Protein AF-A0A651EM17-F1 (afdb_monomer_lite)

pLDDT: mean 76.27, std 19.96, range [33.97, 97.31]

Sequence (170 aa):
MLPRTIPLDRSDGFVFPSAAASGERAVTGAFLFEGLDVEALPRKRRTAFGAGCLGVASFGFSTPITAVEATEEDRAEAIETLAAGLVARLGAEEEIAFAASLARDHAPNTLIALHRTVEQGRIREQFRTLRPREAEAPGAIPQSHARAFLILQTDEEPEERVDLLSLGRG

Foldseek 3Di:
DFKFFADDPPPCVPQAPFAADHGATWAQLQVVCPPHDLVPDDRSVVSCNPAWIAGQQRRHTGPDIDDDDDDVVNVVVSVVSNVVVCVVPVPPVVVVVVVCVLPVPDDPPWDKDWDWDQDPNDIDIDIDTWDFDPDDDPDDDPPDPPPRTDPDPDPPPPPDPDDPVVVPDD

Structure (mmCIF, N/CA/C/O backbone):
data_AF-A0A651EM17-F1
#
_entry.id   AF-A0A651EM17-F1
#
loop_
_atom_site.group_PDB
_atom_site.id
_atom_site.type_symbol
_atom_site.label_atom_id
_atom_site.label_alt_id
_atom_site.label_comp_id
_atom_site.label_asym_id
_atom_site.label_entity_id
_atom_site.label_seq_id
_atom_site.pdbx_PDB_ins_code
_atom_site.Cartn_x
_atom_site.Cartn_y
_atom_site.Cartn_z
_atom_site.occupancy
_atom_site.B_iso_or_equiv
_atom_site.auth_seq_id
_atom_site.auth_comp_id
_atom_site.auth_asym_id
_atom_site.auth_atom_id
_atom_site.pdbx_PDB_model_num
ATOM 1 N N . MET A 1 1 ? -15.886 12.282 10.624 1.00 90.94 1 MET A N 1
ATOM 2 C CA . MET A 1 1 ? -15.575 11.082 11.434 1.00 90.94 1 MET A CA 1
ATOM 3 C C . MET A 1 1 ? -14.538 10.255 10.699 1.00 90.94 1 MET A C 1
ATOM 5 O O . MET A 1 1 ? -14.705 10.064 9.500 1.00 90.94 1 MET A O 1
ATOM 9 N N . LEU A 1 2 ? -13.508 9.764 11.389 1.00 89.88 2 LEU A N 1
ATOM 10 C CA . LEU A 1 2 ? -12.536 8.796 10.864 1.00 89.88 2 LEU A CA 1
ATOM 11 C C . LEU A 1 2 ? -12.236 7.718 11.918 1.00 89.88 2 LEU A C 1
ATOM 13 O O . LEU A 1 2 ? -12.332 8.013 13.113 1.00 89.88 2 LEU A O 1
ATOM 17 N N . PRO A 1 3 ? -11.853 6.493 11.515 1.00 92.88 3 PRO A N 1
ATOM 18 C CA . PRO A 1 3 ? -11.436 5.475 12.464 1.00 92.88 3 PRO A CA 1
ATOM 19 C C . PRO A 1 3 ? -10.118 5.824 13.154 1.00 92.88 3 PRO A C 1
ATOM 21 O O . PRO A 1 3 ? -9.216 6.422 12.558 1.00 92.88 3 PRO A O 1
ATOM 24 N N . ARG A 1 4 ? -9.991 5.392 14.406 1.00 92.12 4 ARG A N 1
ATOM 25 C CA . ARG A 1 4 ? -8.781 5.520 15.213 1.00 92.12 4 ARG A CA 1
ATOM 26 C C . ARG A 1 4 ? -8.503 4.219 15.955 1.00 92.12 4 ARG A C 1
ATOM 28 O O . ARG A 1 4 ? -9.437 3.576 16.442 1.00 92.12 4 ARG A O 1
ATOM 35 N N . THR A 1 5 ? -7.237 3.834 16.046 1.00 90.00 5 THR A N 1
ATOM 36 C CA . THR A 1 5 ? -6.817 2.714 16.894 1.00 90.00 5 THR A CA 1
ATOM 37 C C . THR A 1 5 ? -7.067 3.064 18.357 1.00 90.00 5 THR A C 1
ATOM 39 O O . THR A 1 5 ? -6.906 4.219 18.771 1.00 90.00 5 THR A O 1
ATOM 42 N N . ILE A 1 6 ? -7.471 2.078 19.153 1.00 80.69 6 ILE A N 1
ATOM 43 C CA . ILE A 1 6 ? -7.568 2.244 20.604 1.00 80.69 6 ILE A CA 1
ATOM 44 C C . ILE A 1 6 ? -6.382 1.557 21.282 1.00 80.69 6 ILE A C 1
ATOM 46 O O . ILE A 1 6 ? -5.879 0.560 20.760 1.00 80.69 6 ILE A O 1
ATOM 50 N N . PRO A 1 7 ? -5.932 2.055 22.444 1.00 61.03 7 PRO A N 1
ATOM 51 C CA . PRO A 1 7 ? -5.021 1.296 23.279 1.00 61.03 7 PRO A CA 1
ATOM 52 C C . PRO A 1 7 ? -5.765 0.063 23.790 1.00 61.03 7 PRO A C 1
ATOM 54 O O . PRO A 1 7 ? -6.637 0.167 24.653 1.00 61.03 7 PRO A O 1
ATOM 57 N N . LEU A 1 8 ? -5.436 -1.099 23.237 1.00 59.78 8 LEU A N 1
ATOM 58 C CA . LEU A 1 8 ? -5.778 -2.374 23.849 1.00 59.78 8 LEU A CA 1
ATOM 59 C C . LEU A 1 8 ? -4.750 -2.731 24.919 1.00 59.78 8 LEU A C 1
ATOM 61 O O . LEU A 1 8 ? -3.636 -2.199 24.936 1.00 59.78 8 LEU A O 1
ATOM 65 N N . ASP A 1 9 ? -5.144 -3.595 25.856 1.00 56.56 9 ASP A N 1
ATOM 66 C CA . ASP A 1 9 ? -4.241 -4.060 26.904 1.00 56.56 9 ASP A CA 1
ATOM 67 C C . ASP A 1 9 ? -2.993 -4.764 26.322 1.00 56.56 9 ASP A C 1
ATOM 69 O O . ASP A 1 9 ? -2.890 -5.030 25.124 1.00 56.56 9 ASP A O 1
ATOM 73 N N . ARG A 1 10 ? -2.009 -5.067 27.182 1.00 52.75 10 ARG A N 1
ATOM 74 C CA . ARG A 1 10 ? -0.682 -5.598 26.801 1.00 52.75 10 ARG A CA 1
ATOM 75 C C . ARG A 1 10 ? -0.691 -6.874 25.932 1.00 52.75 10 ARG A C 1
ATOM 77 O O . ARG A 1 10 ? 0.385 -7.279 25.492 1.00 52.75 10 ARG A O 1
ATOM 84 N N . SER A 1 11 ? -1.826 -7.536 25.710 1.00 52.97 11 SER A N 1
ATOM 85 C CA . SER A 1 11 ? -1.913 -8.817 24.998 1.00 52.97 11 SER A CA 1
ATOM 86 C C . SER A 1 11 ? -1.740 -8.750 23.463 1.00 52.97 11 SER A C 1
ATOM 88 O O . SER A 1 11 ? -1.370 -9.764 22.865 1.00 52.97 11 SER A O 1
ATOM 90 N N . ASP A 1 12 ? -1.865 -7.584 22.814 1.00 52.12 12 ASP A N 1
ATOM 91 C CA . ASP A 1 12 ? -1.870 -7.479 21.335 1.00 52.12 12 ASP A CA 1
ATOM 92 C C . ASP A 1 12 ? -0.511 -7.668 20.638 1.00 52.12 12 ASP A C 1
ATOM 94 O O . ASP A 1 12 ? -0.458 -8.092 19.477 1.00 52.12 12 ASP A O 1
ATOM 98 N N . GLY A 1 13 ? 0.612 -7.479 21.344 1.00 52.84 13 GLY A N 1
ATOM 99 C CA . GLY A 1 13 ? 1.946 -7.784 20.797 1.00 52.84 13 GLY A CA 1
ATOM 100 C C . GLY A 1 13 ? 2.105 -9.254 20.363 1.00 52.84 13 GLY A C 1
ATOM 101 O O . GLY A 1 13 ? 2.974 -9.600 19.556 1.00 52.84 13 GLY A O 1
ATOM 102 N N . PHE A 1 14 ? 1.229 -10.138 20.854 1.00 53.31 14 PHE A N 1
ATOM 103 C CA . PHE A 1 14 ? 1.211 -11.555 20.506 1.00 53.31 14 PHE A CA 1
ATOM 104 C C . PHE A 1 14 ? 0.297 -11.908 19.323 1.00 53.31 14 PHE A C 1
ATOM 106 O O . PHE A 1 14 ? 0.452 -12.999 18.769 1.00 53.31 14 PHE A O 1
ATOM 113 N N . VAL A 1 15 ? -0.598 -11.014 18.892 1.00 59.75 15 VAL A N 1
ATOM 114 C CA . VAL A 1 15 ? -1.664 -11.337 17.927 1.00 59.75 15 VAL A CA 1
ATOM 115 C C . VAL A 1 15 ? -1.270 -10.990 16.489 1.00 59.75 15 VAL A C 1
ATOM 117 O O . VAL A 1 15 ? -1.518 -11.786 15.578 1.00 59.75 15 VAL A O 1
ATOM 120 N N . PHE A 1 16 ? -0.578 -9.866 16.281 1.00 61.19 16 PHE A N 1
ATOM 121 C CA . PHE A 1 16 ? -0.241 -9.362 14.946 1.00 61.19 16 PHE A CA 1
ATOM 122 C C . PHE A 1 16 ? 1.264 -9.408 14.623 1.00 61.19 16 PHE A C 1
ATOM 124 O O . PHE A 1 16 ? 2.094 -9.510 15.531 1.00 61.19 16 PHE A O 1
ATOM 131 N N . PRO A 1 17 ? 1.646 -9.383 13.326 1.00 64.62 17 PRO A N 1
ATOM 132 C CA . PRO A 1 17 ? 3.052 -9.328 12.908 1.00 64.62 17 PRO A CA 1
ATOM 133 C C . PRO A 1 17 ? 3.739 -8.018 13.320 1.00 64.62 17 PRO A C 1
ATOM 135 O O . PRO A 1 17 ? 4.900 -8.037 13.709 1.00 64.62 17 PRO A O 1
ATOM 138 N N . SER A 1 18 ? 3.001 -6.907 13.237 1.00 81.38 18 SER A N 1
ATOM 139 C CA . SER A 1 18 ? 3.369 -5.569 13.702 1.00 81.38 18 SER A CA 1
ATOM 140 C C . SER A 1 18 ? 2.115 -4.918 14.282 1.00 81.38 18 SER A C 1
ATOM 142 O O . SER A 1 18 ? 1.050 -5.014 13.665 1.00 81.38 18 SER A O 1
ATOM 144 N N . ALA A 1 19 ? 2.222 -4.313 15.463 1.00 84.00 19 ALA A N 1
ATOM 145 C CA . ALA A 1 19 ? 1.102 -3.676 16.150 1.00 84.00 19 ALA A CA 1
ATOM 146 C C . ALA A 1 19 ? 1.003 -2.196 15.766 1.00 84.00 19 ALA A C 1
ATOM 148 O O . ALA A 1 19 ? 2.020 -1.511 15.662 1.00 84.00 19 ALA A O 1
ATOM 149 N N . ALA A 1 20 ? -0.222 -1.715 15.570 1.00 85.62 20 ALA A N 1
ATOM 150 C CA . ALA A 1 20 ? -0.479 -0.300 15.347 1.00 85.62 20 ALA A CA 1
ATOM 151 C C . ALA A 1 20 ? -0.241 0.514 16.634 1.00 85.62 20 ALA A C 1
ATOM 153 O O . ALA A 1 20 ? -0.489 0.028 17.741 1.00 85.62 20 ALA A O 1
ATOM 154 N N . ALA A 1 21 ? 0.212 1.761 16.504 1.00 85.31 21 ALA A N 1
ATOM 155 C CA . ALA A 1 21 ? 0.320 2.673 17.634 1.00 85.31 21 ALA A CA 1
ATOM 156 C C . ALA A 1 21 ? -1.083 3.053 18.130 1.00 85.31 21 ALA A C 1
ATOM 158 O O . ALA A 1 21 ? -2.007 3.224 17.340 1.00 85.31 21 ALA A O 1
ATOM 159 N N . SER A 1 22 ? -1.258 3.211 19.442 1.00 84.75 22 SER A N 1
ATOM 160 C CA . SER A 1 22 ? -2.531 3.655 20.021 1.00 84.75 22 SER A CA 1
ATOM 161 C C . SER A 1 22 ? -2.858 5.093 19.608 1.00 84.75 22 SER A C 1
ATOM 163 O O . SER A 1 22 ? -2.033 5.987 19.783 1.00 84.75 22 SER A O 1
ATOM 165 N N . GLY A 1 23 ? -4.091 5.343 19.167 1.00 87.19 23 GLY A N 1
ATOM 166 C CA . GLY A 1 23 ? -4.562 6.679 18.816 1.00 87.19 23 GLY A CA 1
ATOM 167 C C . GLY A 1 23 ? -4.168 7.147 17.412 1.00 87.19 23 GLY A C 1
ATOM 168 O O . GLY A 1 23 ? -4.391 8.310 17.084 1.00 87.19 23 GLY A O 1
ATOM 169 N N . GLU A 1 24 ? -3.613 6.298 16.554 1.00 92.25 24 GLU A N 1
ATOM 170 C CA . GLU A 1 24 ? -3.378 6.680 15.158 1.00 92.25 24 GLU A CA 1
ATOM 171 C C . GLU A 1 24 ? -4.634 6.485 14.296 1.00 92.25 24 GLU A C 1
ATOM 173 O O . GLU A 1 24 ? -5.543 5.726 14.648 1.00 92.25 24 GLU A O 1
ATOM 178 N N . ARG A 1 25 ? -4.709 7.197 13.164 1.00 95.50 25 ARG A N 1
ATOM 179 C CA . ARG A 1 25 ? -5.791 7.012 12.185 1.00 95.50 25 ARG A CA 1
ATOM 180 C C . ARG A 1 25 ? -5.725 5.596 11.624 1.00 95.50 25 ARG A C 1
ATOM 182 O O . ARG A 1 25 ? -4.635 5.074 11.408 1.00 95.50 25 ARG A O 1
ATOM 189 N N . ALA A 1 26 ? -6.880 4.984 11.391 1.00 94.56 26 ALA A N 1
ATOM 190 C CA . ALA A 1 26 ? -6.953 3.611 10.908 1.00 94.56 26 ALA A CA 1
ATOM 191 C C . ALA A 1 26 ? -7.806 3.477 9.642 1.00 94.56 26 ALA A C 1
ATOM 193 O O . ALA A 1 26 ? -8.766 4.218 9.429 1.00 94.56 26 ALA A O 1
ATOM 194 N N . VAL A 1 27 ? -7.464 2.488 8.821 1.00 95.00 27 VAL A N 1
ATOM 195 C CA . VAL A 1 27 ? -8.210 2.059 7.630 1.00 95.00 27 VAL A CA 1
ATOM 196 C C . VAL A 1 27 ? -8.387 0.539 7.649 1.00 95.00 27 VAL A C 1
ATOM 198 O O . VAL A 1 27 ? -7.781 -0.155 8.460 1.00 95.00 27 VAL A O 1
ATOM 201 N N . THR A 1 28 ? -9.205 -0.014 6.754 1.00 92.88 28 THR A N 1
ATOM 202 C CA . THR A 1 28 ? -9.434 -1.471 6.702 1.00 92.88 28 THR A CA 1
ATOM 203 C C . THR A 1 28 ? -8.190 -2.257 6.284 1.00 92.88 28 THR A C 1
ATOM 205 O O . THR A 1 28 ? -8.021 -3.395 6.698 1.00 92.88 28 THR A O 1
ATOM 208 N N . GLY A 1 29 ? -7.301 -1.671 5.472 1.00 90.44 29 GLY A N 1
ATOM 209 C CA . GLY A 1 29 ? -6.020 -2.287 5.100 1.00 90.44 29 GLY A CA 1
ATOM 210 C C . GLY A 1 29 ? -6.117 -3.501 4.168 1.00 90.44 29 GLY A C 1
ATOM 211 O O . GLY A 1 29 ? -5.104 -4.156 3.938 1.00 90.44 29 GLY A O 1
ATOM 212 N N . ALA A 1 30 ? -7.300 -3.798 3.614 1.00 88.12 30 ALA A N 1
ATOM 213 C CA . ALA A 1 30 ? -7.555 -4.994 2.802 1.00 88.12 30 ALA A CA 1
ATOM 214 C C . ALA A 1 30 ? -6.596 -5.145 1.605 1.00 88.12 30 ALA A C 1
ATOM 216 O O . ALA A 1 30 ? -6.203 -6.257 1.265 1.00 88.12 30 ALA A O 1
ATOM 217 N N . PHE A 1 31 ? -6.148 -4.027 1.028 1.00 88.44 31 PHE A N 1
ATOM 218 C CA . PHE A 1 31 ? -5.186 -3.998 -0.077 1.00 88.44 31 PHE A CA 1
ATOM 219 C C . PHE A 1 31 ? -3.851 -4.702 0.240 1.00 88.44 31 PHE A C 1
ATOM 221 O O . PHE A 1 31 ? -3.165 -5.134 -0.677 1.00 88.44 31 PHE A O 1
ATOM 228 N N . LEU A 1 32 ? -3.477 -4.864 1.519 1.00 88.25 32 LEU A N 1
ATOM 229 C CA . LEU A 1 32 ? -2.271 -5.603 1.927 1.00 88.25 32 LEU A CA 1
ATOM 230 C C . LEU A 1 32 ? -2.396 -7.128 1.774 1.00 88.25 32 LEU A C 1
ATOM 232 O O . LEU A 1 32 ? -1.409 -7.845 1.972 1.00 88.25 32 LEU A O 1
ATOM 236 N N . PHE A 1 33 ? -3.598 -7.627 1.490 1.00 87.44 33 PHE A N 1
ATOM 237 C CA . PHE A 1 33 ? -3.893 -9.049 1.333 1.00 87.44 33 PHE A CA 1
ATOM 238 C C . PHE A 1 33 ? -4.308 -9.423 -0.091 1.00 87.44 33 PHE A C 1
ATOM 240 O O . PHE A 1 33 ? -4.532 -10.602 -0.363 1.00 87.44 33 PHE A O 1
ATOM 247 N N . GLU A 1 34 ? -4.385 -8.446 -0.995 1.00 85.88 34 GLU A N 1
ATOM 248 C CA . GLU A 1 34 ? -4.759 -8.678 -2.385 1.00 85.88 34 GLU A CA 1
ATOM 249 C C . GLU A 1 34 ? -3.776 -9.651 -3.056 1.00 85.88 34 GLU A C 1
ATOM 251 O O . GLU A 1 34 ? -2.557 -9.516 -2.929 1.00 85.88 34 GLU A O 1
ATOM 256 N N . GLY A 1 35 ? -4.306 -10.669 -3.738 1.00 81.62 35 GLY A N 1
ATOM 257 C CA . GLY A 1 35 ? -3.509 -11.692 -4.426 1.00 81.62 35 GLY A CA 1
ATOM 258 C C . GLY A 1 35 ? -2.810 -12.724 -3.526 1.00 81.62 35 GLY A C 1
ATOM 259 O O . GLY A 1 35 ? -2.121 -13.602 -4.050 1.00 81.62 35 GLY A O 1
ATOM 260 N N . LEU A 1 36 ? -2.976 -12.663 -2.197 1.00 86.06 36 LEU A N 1
ATOM 261 C CA . LEU A 1 36 ? -2.408 -13.652 -1.273 1.00 86.06 36 LEU A CA 1
ATOM 262 C C . LEU A 1 36 ? -3.320 -14.876 -1.110 1.00 86.06 36 LEU A C 1
ATOM 264 O O . LEU A 1 36 ? -4.541 -14.758 -1.044 1.00 86.06 36 LEU A O 1
ATOM 268 N N . ASP A 1 37 ? -2.713 -16.054 -0.948 1.00 87.69 37 ASP A N 1
ATOM 269 C CA . ASP A 1 37 ? -3.418 -17.249 -0.480 1.00 87.69 37 ASP A CA 1
ATOM 270 C C . ASP A 1 37 ? -3.547 -17.208 1.051 1.00 87.69 37 ASP A C 1
ATOM 272 O O . ASP A 1 37 ? -2.572 -17.399 1.783 1.00 87.69 37 ASP A O 1
ATOM 276 N N . VAL A 1 38 ? -4.761 -16.936 1.532 1.00 88.06 38 VAL A N 1
ATOM 277 C CA . VAL A 1 38 ? -5.085 -16.785 2.960 1.00 88.06 38 VAL A CA 1
ATOM 278 C C . VAL A 1 38 ? -4.808 -18.066 3.757 1.00 88.06 38 VAL A C 1
ATOM 280 O O . VAL A 1 38 ? -4.388 -17.997 4.922 1.00 88.06 38 VAL A O 1
ATOM 283 N N . GLU A 1 39 ? -4.981 -19.237 3.143 1.00 88.25 39 GLU A N 1
ATOM 284 C CA . GLU A 1 39 ? -4.746 -20.522 3.804 1.00 88.25 39 GLU A CA 1
ATOM 285 C C . GLU A 1 39 ? -3.251 -20.771 4.012 1.00 88.25 39 GLU A C 1
ATOM 287 O O . GLU A 1 39 ? -2.845 -21.307 5.046 1.00 88.25 39 GLU A O 1
ATOM 292 N N . ALA A 1 40 ? -2.408 -20.263 3.114 1.00 91.88 40 ALA A N 1
ATOM 293 C CA . ALA A 1 40 ? -0.955 -20.330 3.235 1.00 91.88 40 ALA A CA 1
ATOM 294 C C . ALA A 1 40 ? -0.354 -19.280 4.197 1.00 91.88 40 ALA A C 1
ATOM 296 O O . ALA A 1 40 ? 0.836 -19.344 4.516 1.00 91.88 40 ALA A O 1
ATOM 297 N N . LEU A 1 41 ? -1.137 -18.305 4.686 1.00 89.50 41 LEU A N 1
ATOM 298 C CA . LEU A 1 41 ? -0.612 -17.250 5.560 1.00 89.50 41 LEU A CA 1
ATOM 299 C C . LEU A 1 41 ? -0.188 -17.778 6.946 1.00 89.50 41 LEU A C 1
ATOM 301 O O . LEU A 1 41 ? -0.909 -18.563 7.568 1.00 89.50 41 LEU A O 1
ATOM 305 N N . PRO A 1 42 ? 0.920 -17.265 7.524 1.00 90.38 42 PRO A N 1
ATOM 306 C CA . PRO A 1 42 ? 1.259 -17.511 8.923 1.00 90.38 42 PRO A CA 1
ATOM 307 C C . PRO A 1 42 ? 0.123 -17.092 9.863 1.00 90.38 42 PRO A C 1
ATOM 309 O O . PRO A 1 42 ? -0.546 -16.086 9.622 1.00 90.38 42 PRO A O 1
ATOM 312 N N . ARG A 1 43 ? -0.037 -17.793 10.995 1.00 88.44 43 ARG A N 1
ATOM 313 C CA . ARG A 1 43 ? -1.145 -17.587 11.952 1.00 88.44 43 ARG A CA 1
ATOM 314 C C . ARG A 1 43 ? -1.419 -16.112 12.277 1.00 88.44 43 ARG A C 1
ATOM 316 O O . ARG A 1 43 ? -2.553 -15.673 12.145 1.00 88.44 43 ARG A O 1
ATOM 323 N N . LYS A 1 44 ? -0.389 -15.338 12.640 1.00 85.81 44 LYS A N 1
ATOM 324 C CA . LYS A 1 44 ? -0.529 -13.903 12.963 1.00 85.81 44 LYS A CA 1
ATOM 325 C C . LYS A 1 44 ? -1.037 -13.064 11.781 1.00 85.81 44 LYS A C 1
ATOM 327 O O . LYS A 1 44 ? -1.822 -12.142 11.973 1.00 85.81 44 LYS A O 1
ATOM 332 N N . ARG A 1 45 ? -0.618 -13.384 10.548 1.00 88.50 45 ARG A N 1
ATOM 333 C CA . ARG A 1 45 ? -1.107 -12.713 9.330 1.00 88.50 45 ARG A CA 1
ATOM 334 C C . ARG A 1 45 ? -2.537 -13.119 8.989 1.00 88.50 45 ARG A C 1
ATOM 336 O O . ARG A 1 45 ? -3.293 -12.265 8.549 1.00 88.50 45 ARG A O 1
ATOM 343 N N . ARG A 1 46 ? -2.924 -14.374 9.232 1.00 90.06 46 ARG A N 1
ATOM 344 C CA . ARG A 1 46 ? -4.317 -14.815 9.068 1.00 90.06 46 ARG A CA 1
ATOM 345 C C . ARG A 1 46 ? -5.249 -14.125 10.068 1.00 90.06 46 ARG A C 1
ATOM 347 O O . ARG A 1 46 ? -6.341 -13.716 9.694 1.00 90.06 46 ARG A O 1
ATOM 354 N N . THR A 1 47 ? -4.799 -13.911 11.307 1.00 87.38 47 THR A N 1
ATOM 355 C CA . THR A 1 47 ? -5.544 -13.093 12.279 1.00 87.38 47 THR A CA 1
ATOM 356 C C . THR A 1 47 ? -5.671 -11.641 11.818 1.00 87.38 47 THR A C 1
ATOM 358 O O . THR A 1 47 ? -6.754 -11.069 11.903 1.00 87.38 47 THR A O 1
ATOM 361 N N . ALA A 1 48 ? -4.591 -11.056 11.283 1.00 87.62 48 ALA A N 1
ATOM 362 C CA . ALA A 1 48 ? -4.628 -9.716 10.694 1.00 87.62 48 ALA A CA 1
ATOM 363 C C . ALA A 1 48 ? -5.631 -9.622 9.534 1.00 87.62 48 ALA A C 1
ATOM 365 O O . ALA A 1 48 ? -6.403 -8.675 9.489 1.00 87.62 48 ALA A O 1
ATOM 366 N N . PHE A 1 49 ? -5.667 -10.625 8.653 1.00 90.50 49 PHE A N 1
ATOM 367 C CA . PHE A 1 49 ? -6.637 -10.709 7.559 1.00 90.50 49 PHE A CA 1
ATOM 368 C C . PHE A 1 49 ? -8.085 -10.776 8.065 1.00 90.50 49 PHE A C 1
ATOM 370 O O . PHE A 1 49 ? -8.950 -10.072 7.558 1.00 90.50 49 PHE A O 1
ATOM 377 N N . GLY A 1 50 ? -8.353 -11.617 9.068 1.00 88.38 50 GLY A N 1
ATOM 378 C CA . GLY A 1 50 ? -9.717 -11.855 9.541 1.00 88.38 50 GLY A CA 1
ATOM 379 C C . GLY A 1 50 ? -10.305 -10.736 10.405 1.00 88.38 50 GLY A C 1
ATOM 380 O O . GLY A 1 50 ? -11.522 -10.577 10.427 1.00 88.38 50 GLY A O 1
ATOM 381 N N . ALA A 1 51 ? -9.476 -9.991 11.145 1.00 86.69 51 ALA A N 1
ATOM 382 C CA . ALA A 1 51 ? -9.971 -9.067 12.173 1.00 86.69 51 ALA A CA 1
ATOM 383 C C . ALA A 1 51 ? -9.159 -7.771 12.348 1.00 86.69 51 ALA A C 1
ATOM 385 O O . ALA A 1 51 ? -9.534 -6.937 13.175 1.00 86.69 51 ALA A O 1
ATOM 386 N N . GLY A 1 52 ? -8.042 -7.597 11.638 1.00 88.94 52 GLY A N 1
ATOM 387 C CA . GLY A 1 52 ? -7.143 -6.459 11.818 1.00 88.94 52 GLY A CA 1
ATOM 388 C C . GLY A 1 52 ? -7.544 -5.240 10.989 1.00 88.94 52 GLY A C 1
ATOM 389 O O . GLY A 1 52 ? -7.850 -5.356 9.807 1.00 88.94 52 GLY A O 1
ATOM 390 N N . CYS A 1 53 ? -7.468 -4.055 11.595 1.00 91.62 53 CYS A N 1
ATOM 391 C CA . CYS A 1 53 ? -7.463 -2.775 10.886 1.00 91.62 53 CYS A CA 1
ATOM 392 C C . CYS A 1 53 ? -6.039 -2.215 10.843 1.00 91.62 53 CYS A C 1
ATOM 394 O O . CYS A 1 53 ? -5.263 -2.419 11.775 1.00 91.62 53 CYS A O 1
ATOM 396 N N . LEU A 1 54 ? -5.698 -1.506 9.771 1.00 93.50 54 LEU A N 1
ATOM 397 C CA . LEU A 1 54 ? -4.367 -0.955 9.535 1.00 93.50 54 LEU A CA 1
ATOM 398 C C . LEU A 1 54 ? -4.244 0.450 10.132 1.00 93.50 54 LEU A C 1
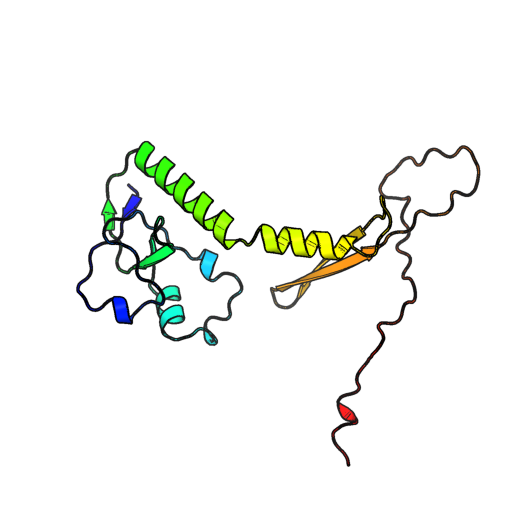ATOM 400 O O . LEU A 1 54 ? -5.007 1.340 9.760 1.00 93.50 54 LEU A O 1
ATOM 404 N N . GLY A 1 55 ? -3.258 0.658 11.002 1.00 94.44 55 GLY A N 1
ATOM 405 C CA . GLY A 1 55 ? -2.817 1.980 11.438 1.00 94.44 55 GLY A CA 1
ATOM 406 C C . GLY A 1 55 ? -2.057 2.701 10.326 1.00 94.44 55 GLY A C 1
ATOM 407 O O . GLY A 1 55 ? -1.159 2.131 9.710 1.00 94.44 55 GLY A O 1
ATOM 408 N N . VAL A 1 56 ? -2.438 3.945 10.045 1.00 94.50 56 VAL A N 1
ATOM 409 C CA . VAL A 1 56 ? -1.949 4.711 8.891 1.00 94.50 56 VAL A CA 1
ATOM 410 C C . VAL A 1 56 ? -0.475 5.097 9.028 1.00 94.50 56 VAL A C 1
ATOM 412 O O . VAL A 1 56 ? 0.256 4.992 8.047 1.00 94.50 56 VAL A O 1
ATOM 415 N N . ALA A 1 57 ? -0.021 5.513 10.212 1.00 92.25 57 ALA A N 1
ATOM 416 C CA . ALA A 1 57 ? 1.355 5.969 10.401 1.00 92.25 57 ALA A CA 1
ATOM 417 C C . ALA A 1 57 ? 2.321 4.794 10.602 1.00 92.25 57 ALA A C 1
ATOM 419 O O . ALA A 1 57 ? 3.426 4.795 10.066 1.00 92.25 57 ALA A O 1
ATOM 420 N N . SER A 1 58 ? 1.905 3.771 11.349 1.00 91.19 58 SER A N 1
ATOM 421 C CA . SER A 1 58 ? 2.748 2.611 11.660 1.00 91.19 58 SER A CA 1
ATOM 422 C C . SER A 1 58 ? 2.737 1.517 10.590 1.00 91.19 58 SER A C 1
ATOM 424 O O . SER A 1 58 ? 3.640 0.679 10.563 1.00 91.19 58 SER A O 1
ATOM 426 N N . PHE A 1 59 ? 1.690 1.455 9.758 1.00 91.69 59 PHE A N 1
ATOM 427 C CA . PHE A 1 59 ? 1.374 0.280 8.938 1.00 91.69 59 PHE A CA 1
ATOM 428 C C . PHE A 1 59 ? 1.272 -1.036 9.746 1.00 91.69 59 PHE A C 1
ATOM 430 O O . PHE A 1 59 ? 1.441 -2.135 9.205 1.00 91.69 59 PHE A O 1
ATOM 437 N N . GLY A 1 60 ? 0.988 -0.934 11.047 1.00 90.50 60 GLY A N 1
ATOM 438 C CA . GLY A 1 60 ? 0.696 -2.047 11.945 1.00 90.50 60 GLY A CA 1
ATOM 439 C C . GLY A 1 60 ? -0.799 -2.360 12.015 1.00 90.50 60 GLY A C 1
ATOM 440 O O . GLY A 1 60 ? -1.635 -1.581 11.563 1.00 90.50 60 GLY A O 1
ATOM 441 N N . PHE A 1 61 ? -1.148 -3.506 12.597 1.00 90.50 61 PHE A N 1
ATOM 442 C CA . PHE A 1 61 ? -2.541 -3.912 12.787 1.00 90.50 61 PHE A CA 1
ATOM 443 C C . PHE A 1 61 ? -3.020 -3.657 14.219 1.00 90.50 61 PHE A C 1
ATOM 445 O O . PHE A 1 61 ? -2.257 -3.805 15.174 1.00 90.50 61 PHE A O 1
ATOM 452 N N . SER A 1 62 ? -4.293 -3.296 14.363 1.00 87.06 62 SER A N 1
ATOM 453 C CA . SER A 1 62 ? -4.995 -3.172 15.645 1.00 87.06 62 SER A CA 1
ATOM 454 C C . SER A 1 62 ? -6.443 -3.631 15.501 1.00 87.06 62 SER A C 1
ATOM 456 O O . SER A 1 62 ? -7.042 -3.513 14.427 1.00 87.06 62 SER A O 1
ATOM 458 N N . THR A 1 63 ? -7.000 -4.177 16.582 1.00 83.50 63 THR A N 1
ATOM 459 C CA . THR A 1 63 ? -8.427 -4.475 16.682 1.00 83.50 63 THR A CA 1
ATOM 460 C C . THR A 1 63 ? -8.885 -4.456 18.144 1.00 83.50 63 THR A C 1
ATOM 462 O O . THR A 1 63 ? -8.238 -5.093 18.968 1.00 83.50 63 THR A O 1
ATOM 465 N N . PRO A 1 64 ? -9.991 -3.774 18.498 1.00 84.25 64 PRO A N 1
ATOM 466 C CA . PRO A 1 64 ? -10.891 -3.036 17.615 1.00 84.25 64 PRO A CA 1
ATOM 467 C C . PRO A 1 64 ? -10.418 -1.596 17.320 1.00 84.25 64 PRO A C 1
ATOM 469 O O . PRO A 1 64 ? -9.428 -1.114 17.862 1.00 84.25 64 PRO A O 1
ATOM 472 N N . ILE A 1 65 ? -11.150 -0.899 16.447 1.00 87.50 65 ILE A N 1
ATOM 473 C CA . ILE A 1 65 ? -11.007 0.539 16.149 1.00 87.50 65 ILE A CA 1
ATOM 474 C C . ILE A 1 65 ? -12.263 1.288 16.603 1.00 87.50 65 ILE A C 1
ATOM 476 O O . ILE A 1 65 ? -13.343 0.706 16.687 1.00 87.50 65 ILE A O 1
ATOM 480 N N . THR A 1 66 ? -12.138 2.587 16.868 1.00 91.00 66 THR A N 1
ATOM 481 C CA . THR A 1 66 ? -13.267 3.453 17.243 1.00 91.00 66 THR A CA 1
ATOM 482 C C . THR A 1 66 ? -13.473 4.572 16.223 1.00 91.00 66 THR A C 1
ATOM 484 O O . THR A 1 66 ? -12.515 5.036 15.605 1.00 91.00 66 THR A O 1
ATOM 487 N N . ALA A 1 67 ? -14.716 5.014 16.031 1.00 93.12 67 ALA A N 1
ATOM 488 C CA . ALA A 1 67 ? -15.030 6.173 15.203 1.00 93.12 67 ALA A CA 1
ATOM 489 C C . ALA A 1 67 ? -14.895 7.452 16.037 1.00 93.12 67 ALA A C 1
ATOM 491 O O . ALA A 1 67 ? -15.540 7.589 17.074 1.00 93.12 67 ALA A O 1
ATOM 492 N N . VAL A 1 68 ? -14.072 8.393 15.576 1.00 91.19 68 VAL A N 1
ATOM 493 C CA . VAL A 1 68 ? -13.862 9.685 16.245 1.00 91.19 68 VAL A CA 1
ATOM 494 C C . VAL A 1 68 ? -14.098 10.836 15.283 1.00 91.19 68 VAL A C 1
ATOM 496 O O . VAL A 1 68 ? -14.007 10.675 14.060 1.00 91.19 68 VAL A O 1
ATOM 499 N N . GLU A 1 69 ? -14.361 12.018 15.833 1.00 94.25 69 GLU A N 1
ATOM 500 C CA . GLU A 1 69 ? -14.340 13.250 15.054 1.00 94.25 69 GLU A CA 1
ATOM 501 C C . GLU A 1 69 ? -12.982 13.436 14.365 1.00 94.25 69 GLU A C 1
ATOM 503 O O . GLU A 1 69 ? -11.931 12.960 14.812 1.00 94.25 69 GLU A O 1
ATOM 508 N N . ALA A 1 70 ? -13.039 14.056 13.195 1.00 93.69 70 ALA A N 1
ATOM 509 C CA . ALA A 1 70 ? -11.877 14.357 12.383 1.00 93.69 70 ALA A CA 1
ATOM 510 C C . ALA A 1 70 ? -12.176 15.635 11.613 1.00 93.69 70 ALA A C 1
ATOM 512 O O . ALA A 1 70 ? -13.267 15.745 11.038 1.00 93.69 70 ALA A O 1
ATOM 513 N N . THR A 1 71 ? -11.231 16.566 11.631 1.00 97.31 71 THR A N 1
ATOM 514 C CA . THR A 1 71 ? -11.271 17.759 10.788 1.00 97.31 71 THR A CA 1
ATOM 515 C C . THR A 1 71 ? -10.875 17.409 9.349 1.00 97.31 71 THR A C 1
ATOM 517 O O . THR A 1 71 ? -10.539 16.259 9.043 1.00 97.31 71 THR A O 1
ATOM 520 N N . GLU A 1 72 ? -10.928 18.380 8.436 1.00 96.69 72 GLU A N 1
ATOM 521 C CA . GLU A 1 72 ? -10.424 18.143 7.078 1.00 96.69 72 GLU A CA 1
ATOM 522 C C . GLU A 1 72 ? -8.893 18.033 7.070 1.00 96.69 72 GLU A C 1
ATOM 524 O O . GLU A 1 72 ? -8.343 17.238 6.315 1.00 96.69 72 GLU A O 1
ATOM 529 N N . GLU A 1 73 ? -8.203 18.743 7.966 1.00 97.19 73 GLU A N 1
ATOM 530 C CA . GLU A 1 73 ? -6.753 18.634 8.151 1.00 97.19 73 GLU A CA 1
ATOM 531 C C . GLU A 1 73 ? -6.359 17.227 8.620 1.00 97.19 73 GLU A C 1
ATOM 533 O O . GLU A 1 73 ? -5.474 16.616 8.028 1.00 97.19 73 GLU A O 1
ATOM 538 N N . ASP A 1 74 ? -7.079 16.663 9.600 1.00 95.06 74 ASP A N 1
ATOM 539 C CA . ASP A 1 74 ? -6.894 15.273 10.044 1.00 95.06 74 ASP A CA 1
ATOM 540 C C . ASP A 1 74 ? -7.036 14.269 8.889 1.00 95.06 74 ASP A C 1
ATOM 542 O O . ASP A 1 74 ? -6.348 13.245 8.827 1.00 95.06 74 ASP A O 1
ATOM 546 N N . ARG A 1 75 ? -7.992 14.530 7.991 1.00 96.06 75 ARG A N 1
ATOM 547 C CA . ARG A 1 75 ? -8.253 13.691 6.823 1.00 96.06 75 ARG A CA 1
ATOM 548 C C . ARG A 1 75 ? -7.141 13.827 5.788 1.00 96.06 75 ARG A C 1
ATOM 550 O O . ARG A 1 75 ? -6.703 12.807 5.256 1.00 96.06 75 ARG A O 1
ATOM 557 N N . ALA A 1 76 ? -6.697 15.048 5.508 1.00 97.31 76 ALA A N 1
ATOM 558 C CA . ALA A 1 76 ? -5.604 15.321 4.584 1.00 97.31 76 ALA A CA 1
ATOM 559 C C . ALA A 1 76 ? -4.297 14.670 5.063 1.00 97.31 76 ALA A C 1
ATOM 561 O O . ALA A 1 76 ? -3.677 13.932 4.299 1.00 97.31 76 ALA A O 1
ATOM 562 N N . GLU A 1 77 ? -3.948 14.821 6.343 1.00 96.75 77 GLU A N 1
ATOM 563 C CA . GLU A 1 77 ? -2.758 14.201 6.944 1.00 96.75 77 GLU A CA 1
ATOM 564 C C . GLU A 1 77 ? -2.800 12.668 6.840 1.00 96.75 77 GLU A C 1
ATOM 566 O O . GLU A 1 77 ? -1.808 12.030 6.475 1.00 96.75 77 GLU A O 1
ATOM 571 N N . ALA A 1 78 ? -3.961 12.056 7.105 1.00 94.75 78 ALA A N 1
ATOM 572 C CA . ALA A 1 78 ? -4.130 10.611 6.970 1.00 94.75 78 ALA A CA 1
ATOM 573 C C . ALA A 1 78 ? -3.943 10.133 5.519 1.00 94.75 78 ALA A C 1
ATOM 575 O O . ALA A 1 78 ? -3.358 9.073 5.295 1.00 94.75 78 ALA A O 1
ATOM 576 N N . ILE A 1 79 ? -4.426 10.901 4.536 1.00 95.94 79 ILE A N 1
ATOM 577 C CA . ILE A 1 79 ? -4.248 10.595 3.110 1.00 95.94 79 ILE A CA 1
ATOM 578 C C . ILE A 1 79 ? -2.773 10.691 2.724 1.00 95.94 79 ILE A C 1
ATOM 580 O O . ILE A 1 79 ? -2.253 9.755 2.119 1.00 95.94 79 ILE A O 1
ATOM 584 N N . GLU A 1 80 ? -2.099 11.784 3.081 1.00 96.88 80 GLU A N 1
ATOM 585 C CA . GLU A 1 80 ? -0.685 11.995 2.756 1.00 96.88 80 GLU A CA 1
ATOM 586 C C . GLU A 1 80 ? 0.199 10.914 3.382 1.00 96.88 80 GLU A C 1
ATOM 588 O O . GLU A 1 80 ? 1.021 10.305 2.695 1.00 96.88 80 GLU A O 1
ATOM 593 N N . THR A 1 81 ? -0.031 10.602 4.658 1.00 95.31 81 THR A N 1
ATOM 594 C CA . THR A 1 81 ? 0.717 9.564 5.378 1.00 95.31 81 THR A CA 1
ATOM 595 C C . THR A 1 81 ? 0.492 8.183 4.762 1.00 95.31 81 THR A C 1
ATOM 597 O O . THR A 1 81 ? 1.449 7.445 4.515 1.00 95.31 81 THR A O 1
ATOM 600 N N . LEU A 1 82 ? -0.764 7.831 4.457 1.00 94.38 82 LEU A N 1
ATOM 601 C CA . LEU A 1 82 ? -1.082 6.554 3.822 1.00 94.38 82 LEU A CA 1
ATOM 602 C C . LEU A 1 82 ? -0.450 6.455 2.429 1.00 94.38 82 LEU A C 1
ATOM 604 O O . LEU A 1 82 ? 0.131 5.424 2.097 1.00 94.38 82 LEU A O 1
ATOM 608 N N . ALA A 1 83 ? -0.532 7.518 1.626 1.00 92.88 83 ALA A N 1
ATOM 609 C CA . ALA A 1 83 ? 0.054 7.568 0.291 1.00 92.88 83 ALA A CA 1
ATOM 610 C C . ALA A 1 83 ? 1.580 7.411 0.336 1.00 92.88 83 ALA A C 1
ATOM 612 O O . ALA A 1 83 ? 2.130 6.606 -0.415 1.00 92.88 83 ALA A O 1
ATOM 613 N N . ALA A 1 84 ? 2.259 8.106 1.253 1.00 90.50 84 ALA A N 1
ATOM 614 C CA . ALA A 1 84 ? 3.700 7.971 1.442 1.00 90.50 84 ALA A CA 1
ATOM 61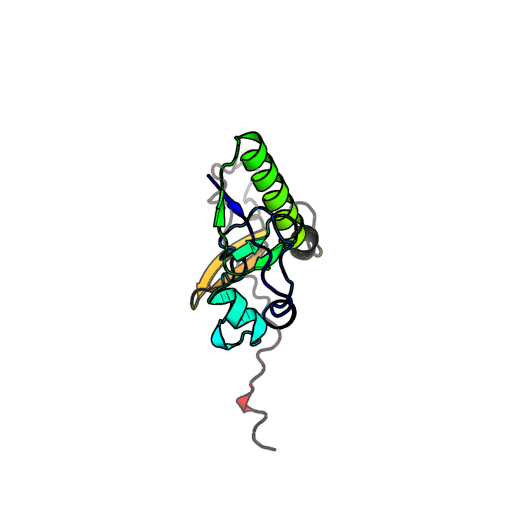5 C C . ALA A 1 84 ? 4.092 6.534 1.822 1.00 90.50 84 ALA A C 1
ATOM 617 O O . ALA A 1 84 ? 5.010 5.964 1.231 1.00 90.50 84 ALA A O 1
ATOM 618 N N . GLY A 1 85 ? 3.364 5.912 2.754 1.00 88.94 85 GLY A N 1
ATOM 619 C CA . GLY A 1 85 ? 3.618 4.526 3.148 1.00 88.94 85 GLY A CA 1
ATOM 620 C C . GLY A 1 85 ? 3.312 3.506 2.046 1.00 88.94 85 GLY A C 1
ATOM 621 O O . GLY A 1 85 ? 4.018 2.505 1.933 1.00 88.94 85 GLY A O 1
ATOM 622 N N . LEU A 1 86 ? 2.311 3.767 1.195 1.00 87.50 86 LEU A N 1
ATOM 623 C CA . LEU A 1 86 ? 2.058 2.974 -0.009 1.00 87.50 86 LEU A CA 1
ATOM 624 C C . LEU A 1 86 ? 3.230 3.082 -0.987 1.00 87.50 86 LEU A C 1
ATOM 626 O O . LEU A 1 86 ? 3.773 2.056 -1.374 1.00 87.50 86 LEU A O 1
ATOM 630 N N . VAL A 1 87 ? 3.672 4.292 -1.337 1.00 85.31 87 VAL A N 1
ATOM 631 C CA . VAL A 1 87 ? 4.812 4.497 -2.251 1.00 85.31 87 VAL A CA 1
ATOM 632 C C . VAL A 1 87 ? 6.077 3.815 -1.727 1.00 85.31 87 VAL A C 1
ATOM 634 O O . VAL A 1 87 ? 6.757 3.128 -2.483 1.00 85.31 87 VAL A O 1
ATOM 637 N N . ALA A 1 88 ? 6.349 3.925 -0.425 1.00 83.56 88 ALA A N 1
ATOM 638 C CA . ALA A 1 88 ? 7.507 3.292 0.202 1.00 83.56 88 ALA A CA 1
ATOM 639 C C . ALA A 1 88 ? 7.470 1.751 0.175 1.00 83.56 88 ALA A C 1
ATOM 641 O O . ALA A 1 88 ? 8.512 1.118 0.310 1.00 83.56 88 ALA A O 1
ATOM 642 N N . ARG A 1 89 ? 6.289 1.128 0.034 1.00 78.38 89 ARG A N 1
ATOM 643 C CA . ARG A 1 89 ? 6.114 -0.340 0.065 1.00 78.38 89 ARG A CA 1
ATOM 644 C C . ARG A 1 89 ? 5.702 -0.965 -1.259 1.00 78.38 89 ARG A C 1
ATOM 646 O O . ARG A 1 89 ? 5.841 -2.174 -1.399 1.00 78.38 89 ARG A O 1
ATOM 653 N N . LEU A 1 90 ? 5.227 -0.175 -2.218 1.00 74.75 90 LEU A N 1
ATOM 654 C CA . LEU A 1 90 ? 4.908 -0.628 -3.574 1.00 74.75 90 LEU A CA 1
ATOM 655 C C . LEU A 1 90 ? 6.161 -0.814 -4.449 1.00 74.75 90 LEU A C 1
ATOM 657 O O . LEU A 1 90 ? 6.024 -1.156 -5.616 1.00 74.75 90 LEU A O 1
ATOM 661 N N . GLY A 1 91 ? 7.360 -0.639 -3.881 1.00 75.69 91 GLY A N 1
ATOM 662 C CA . GLY A 1 91 ? 8.620 -1.066 -4.487 1.00 75.69 91 GLY A CA 1
ATOM 663 C C . GLY A 1 91 ? 8.947 -0.349 -5.794 1.00 75.69 91 GLY A C 1
ATOM 664 O O . GLY A 1 91 ? 9.175 -0.984 -6.820 1.00 75.69 91 GLY A O 1
ATOM 665 N N . ALA A 1 92 ? 8.919 0.988 -5.791 1.00 79.44 92 ALA A N 1
ATOM 666 C CA . ALA A 1 92 ? 9.212 1.769 -6.995 1.00 79.44 92 ALA A CA 1
ATOM 667 C C . ALA A 1 92 ? 10.629 1.500 -7.534 1.00 79.44 92 ALA A C 1
ATOM 669 O O . ALA A 1 92 ? 10.835 1.508 -8.745 1.00 79.44 92 ALA A O 1
ATOM 670 N N . GLU A 1 93 ? 11.599 1.245 -6.653 1.00 80.56 93 GLU A N 1
ATOM 671 C CA . GLU A 1 93 ? 12.957 0.880 -7.058 1.00 80.56 93 GLU A CA 1
ATOM 672 C C . GLU A 1 93 ? 12.985 -0.487 -7.742 1.00 80.56 93 GLU A C 1
ATOM 674 O O . GLU A 1 93 ? 13.611 -0.627 -8.790 1.00 80.56 93 GLU A O 1
ATOM 679 N N . GLU A 1 94 ? 12.274 -1.475 -7.199 1.00 81.81 94 GLU A N 1
ATOM 680 C CA . GLU A 1 94 ? 12.153 -2.811 -7.774 1.00 81.81 94 GLU A CA 1
ATOM 681 C C . GLU A 1 94 ? 11.441 -2.783 -9.129 1.00 81.81 94 GLU A C 1
ATOM 683 O O . GLU A 1 94 ? 11.908 -3.418 -10.074 1.00 81.81 94 GLU A O 1
ATOM 688 N N . GLU A 1 95 ? 10.364 -2.006 -9.256 1.00 86.62 95 GLU A N 1
ATOM 689 C CA . GLU A 1 95 ? 9.638 -1.839 -10.518 1.00 86.62 95 GLU A CA 1
ATOM 690 C C . GLU A 1 95 ? 10.513 -1.156 -11.579 1.00 86.62 95 GLU A C 1
ATOM 692 O O . GLU A 1 95 ? 10.587 -1.607 -12.723 1.00 86.62 95 GLU A O 1
ATOM 697 N N . ILE A 1 96 ? 11.250 -0.103 -11.207 1.00 89.31 96 ILE A N 1
ATOM 698 C CA . ILE A 1 96 ? 12.196 0.560 -12.114 1.00 89.31 96 ILE A CA 1
ATOM 699 C C . ILE A 1 96 ? 13.360 -0.370 -12.470 1.00 89.31 96 ILE A C 1
ATOM 701 O O . ILE A 1 96 ? 13.783 -0.401 -13.626 1.00 89.31 96 ILE A O 1
ATOM 705 N N . ALA A 1 97 ? 13.866 -1.159 -11.522 1.00 91.06 97 ALA A N 1
ATOM 706 C CA . ALA A 1 97 ? 14.907 -2.149 -11.775 1.00 91.06 97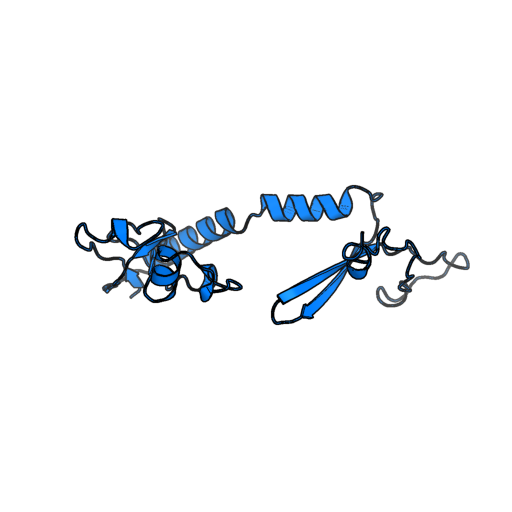 ALA A CA 1
ATOM 707 C C . ALA A 1 97 ? 14.423 -3.254 -12.728 1.00 91.06 97 ALA A C 1
ATOM 709 O O . ALA A 1 97 ? 15.167 -3.649 -13.631 1.00 91.06 97 ALA A O 1
ATOM 710 N N . PHE A 1 98 ? 13.177 -3.712 -12.584 1.00 89.19 98 PHE A N 1
ATOM 711 C CA . PHE A 1 98 ? 12.544 -4.651 -13.505 1.00 89.19 98 PHE A CA 1
ATOM 712 C C . PHE A 1 98 ? 12.370 -4.035 -14.896 1.00 89.19 98 PHE A C 1
ATOM 714 O O . PHE A 1 98 ? 12.828 -4.617 -15.879 1.00 89.19 98 PHE A O 1
ATOM 721 N N . ALA A 1 99 ? 11.824 -2.823 -15.005 1.00 91.75 99 ALA A N 1
ATOM 722 C CA . ALA A 1 99 ? 11.703 -2.124 -16.283 1.00 91.75 99 ALA A CA 1
ATOM 723 C C . ALA A 1 99 ? 13.071 -1.908 -16.961 1.00 91.75 99 ALA A C 1
ATOM 725 O O . ALA A 1 99 ? 13.215 -2.112 -18.166 1.00 91.75 99 ALA A O 1
ATOM 726 N N . ALA A 1 100 ? 14.103 -1.568 -16.185 1.00 93.19 100 ALA A N 1
ATOM 727 C CA . ALA A 1 100 ? 15.472 -1.464 -16.679 1.00 93.19 100 ALA A CA 1
ATOM 728 C C . ALA A 1 100 ? 16.017 -2.823 -17.148 1.00 93.19 100 ALA A C 1
ATOM 730 O O . ALA A 1 100 ? 16.750 -2.879 -18.134 1.00 93.19 100 ALA A O 1
ATOM 731 N N . SER A 1 101 ? 15.647 -3.922 -16.484 1.00 92.62 101 SER A N 1
ATOM 732 C CA . SER A 1 101 ? 16.023 -5.276 -16.904 1.00 92.62 101 SER A CA 1
ATOM 733 C C . SER A 1 101 ? 15.432 -5.651 -18.265 1.00 92.62 101 SER A C 1
ATOM 735 O O . SER A 1 101 ? 16.141 -6.250 -19.066 1.00 92.62 101 SER A O 1
ATOM 737 N N . LEU A 1 102 ? 14.204 -5.207 -18.573 1.00 91.94 102 LEU A N 1
ATOM 738 C CA . LEU A 1 102 ? 13.579 -5.408 -19.885 1.00 91.94 102 LEU A CA 1
ATOM 739 C C . LEU A 1 102 ? 14.335 -4.690 -21.011 1.00 91.94 102 LEU A C 1
ATOM 741 O O . LEU A 1 102 ? 14.276 -5.122 -22.154 1.00 91.94 102 LEU A O 1
ATOM 745 N N . ALA A 1 103 ? 15.017 -3.582 -20.708 1.00 90.19 103 ALA A N 1
ATOM 746 C CA . ALA A 1 103 ? 15.718 -2.768 -21.700 1.00 90.19 103 ALA A CA 1
ATOM 747 C C . ALA A 1 103 ? 17.228 -3.055 -21.795 1.00 90.19 103 ALA A C 1
ATOM 749 O O . ALA A 1 103 ? 17.865 -2.608 -22.748 1.00 90.19 103 ALA A O 1
ATOM 750 N N . ARG A 1 104 ? 17.807 -3.765 -20.815 1.00 91.38 104 ARG A N 1
ATOM 751 C CA . ARG A 1 104 ? 19.262 -3.909 -20.621 1.00 91.38 104 ARG A CA 1
ATOM 752 C C . ARG A 1 104 ? 19.999 -4.404 -21.867 1.00 91.38 104 ARG A C 1
ATOM 754 O O . ARG A 1 104 ? 21.055 -3.865 -22.187 1.00 91.38 104 ARG A O 1
ATOM 761 N N . ASP A 1 105 ? 19.425 -5.381 -22.561 1.00 87.69 105 ASP A N 1
ATOM 762 C CA . ASP A 1 105 ? 20.061 -6.076 -23.687 1.00 87.69 105 ASP A CA 1
ATOM 763 C C . ASP A 1 105 ? 19.561 -5.567 -25.052 1.00 87.69 105 ASP A C 1
ATOM 765 O O . ASP A 1 105 ? 19.632 -6.257 -26.072 1.00 87.69 105 ASP A O 1
ATOM 769 N N . HIS A 1 106 ? 19.011 -4.350 -25.090 1.00 84.31 106 HIS A N 1
ATOM 770 C CA . HIS A 1 106 ? 18.399 -3.776 -26.283 1.00 84.31 106 HIS A CA 1
ATOM 771 C C . HIS A 1 106 ? 19.038 -2.444 -26.680 1.00 84.31 106 HIS A C 1
ATOM 773 O O . HIS A 1 106 ? 19.375 -1.602 -25.850 1.00 84.31 106 HIS A O 1
ATOM 779 N N . ALA A 1 107 ? 19.183 -2.230 -27.989 1.00 87.50 107 ALA A N 1
ATOM 780 C CA . ALA A 1 107 ? 19.680 -0.965 -28.516 1.00 87.50 107 ALA A CA 1
ATOM 781 C C . ALA A 1 107 ? 18.681 0.180 -28.236 1.00 87.50 107 ALA A C 1
ATOM 783 O O . ALA A 1 107 ? 17.468 -0.067 -28.183 1.00 87.50 107 ALA A O 1
ATOM 784 N N . PRO A 1 108 ? 19.142 1.443 -28.122 1.00 87.69 108 PRO A N 1
ATOM 785 C CA . PRO A 1 108 ? 18.249 2.593 -28.023 1.00 87.69 108 PRO A CA 1
ATOM 786 C C . PRO A 1 108 ? 17.190 2.595 -29.133 1.00 87.69 108 PRO A C 1
ATOM 788 O O . PRO A 1 108 ? 17.492 2.292 -30.287 1.00 87.69 108 PRO A O 1
ATOM 791 N N . ASN A 1 109 ? 15.958 2.973 -28.786 1.00 81.12 109 ASN A N 1
ATOM 792 C CA . ASN A 1 109 ? 14.779 2.950 -29.666 1.00 81.12 109 ASN A CA 1
ATOM 793 C C . ASN A 1 109 ? 14.263 1.550 -30.057 1.00 81.12 109 ASN A C 1
ATOM 795 O O . ASN A 1 109 ? 13.402 1.449 -30.932 1.00 81.12 109 ASN A O 1
ATOM 799 N N . THR A 1 110 ? 14.729 0.475 -29.408 1.00 81.12 110 THR A N 1
ATOM 800 C CA . THR A 1 110 ? 14.080 -0.841 -29.527 1.00 81.12 110 THR A CA 1
ATOM 801 C C . THR A 1 110 ? 12.660 -0.764 -28.973 1.00 81.12 110 THR A C 1
ATOM 803 O O . THR A 1 110 ? 12.438 -0.314 -27.850 1.00 81.12 110 THR A O 1
ATOM 806 N N . LEU A 1 111 ? 11.688 -1.212 -29.763 1.00 84.81 111 LEU A N 1
ATOM 807 C CA . LEU A 1 111 ? 10.295 -1.272 -29.343 1.00 84.81 111 LEU A CA 1
ATOM 808 C C . LEU A 1 111 ? 10.046 -2.581 -28.595 1.00 84.81 111 LEU A C 1
ATOM 810 O O . LEU A 1 111 ? 10.310 -3.654 -29.132 1.00 84.81 111 LEU A O 1
ATOM 814 N N . ILE A 1 112 ? 9.500 -2.491 -27.384 1.00 84.56 112 ILE A N 1
ATOM 815 C CA . ILE A 1 112 ? 9.112 -3.643 -26.565 1.00 84.56 112 ILE A CA 1
ATOM 816 C C . ILE A 1 112 ? 7.591 -3.618 -26.419 1.00 84.56 112 ILE A C 1
ATOM 818 O O . ILE A 1 112 ? 7.013 -2.620 -25.993 1.00 84.56 112 ILE A O 1
ATOM 822 N N . ALA A 1 113 ? 6.935 -4.710 -26.793 1.00 84.69 113 ALA A N 1
ATOM 823 C CA . ALA A 1 113 ? 5.503 -4.896 -26.643 1.00 84.69 113 ALA A CA 1
ATOM 824 C C . ALA A 1 113 ? 5.202 -5.790 -25.440 1.00 84.69 113 ALA A C 1
ATOM 826 O O . ALA A 1 113 ? 5.820 -6.840 -25.269 1.00 84.69 113 ALA A O 1
ATOM 827 N N . LEU A 1 114 ? 4.197 -5.394 -24.664 1.00 89.00 114 LEU A N 1
ATOM 828 C CA . LEU A 1 114 ? 3.653 -6.155 -23.548 1.00 89.00 114 LEU A CA 1
ATOM 829 C C . LEU A 1 114 ? 2.307 -6.770 -23.939 1.00 89.00 114 LEU A C 1
ATOM 831 O O . LEU A 1 114 ? 1.408 -6.079 -24.417 1.00 89.00 114 LEU A O 1
ATOM 835 N N . HIS A 1 115 ? 2.163 -8.066 -23.698 1.00 87.00 115 HIS A N 1
ATOM 836 C CA . HIS A 1 115 ? 0.904 -8.790 -23.761 1.00 87.00 115 HIS A CA 1
ATOM 837 C C . HIS A 1 115 ? 0.540 -9.311 -22.369 1.00 87.00 115 HIS A C 1
ATOM 839 O O . HIS A 1 115 ? 1.373 -9.906 -21.688 1.00 87.00 115 HIS A O 1
ATOM 845 N N . ARG A 1 116 ? -0.709 -9.098 -21.944 1.00 91.31 116 ARG A N 1
ATOM 846 C CA . ARG A 1 116 ? -1.216 -9.544 -20.641 1.00 91.31 116 ARG A CA 1
ATOM 847 C C . ARG A 1 116 ? -2.397 -10.481 -20.816 1.00 91.31 116 ARG A C 1
ATOM 849 O O . ARG A 1 116 ? -3.289 -10.217 -21.616 1.00 91.31 116 ARG A O 1
ATOM 856 N N . THR A 1 117 ? -2.419 -11.533 -20.013 1.00 88.75 117 THR A N 1
ATOM 857 C CA . THR A 1 117 ? -3.549 -12.461 -19.878 1.00 88.75 117 THR A CA 1
ATOM 858 C C . THR A 1 117 ? -3.880 -12.644 -18.405 1.00 88.75 117 THR A C 1
ATOM 860 O O . THR A 1 117 ? -3.034 -12.393 -17.548 1.00 88.75 117 THR A O 1
ATOM 863 N N . VAL A 1 118 ? -5.111 -13.054 -18.103 1.00 88.50 118 VAL A N 1
ATOM 864 C CA . VAL A 1 118 ? -5.502 -13.448 -16.747 1.00 88.50 118 VAL A CA 1
ATOM 865 C C . VAL A 1 118 ? -5.706 -14.957 -16.737 1.00 88.50 118 VAL A C 1
ATOM 867 O O . VAL A 1 118 ? -6.619 -15.463 -17.384 1.00 88.50 118 VAL A O 1
ATOM 870 N N . GLU A 1 119 ? -4.860 -15.671 -16.002 1.00 87.50 119 GLU A N 1
ATOM 871 C CA . GLU A 1 119 ? -4.909 -17.126 -15.847 1.00 87.50 119 GLU A CA 1
ATOM 872 C C . GLU A 1 119 ? -5.069 -17.449 -14.359 1.00 87.50 119 GLU A C 1
ATOM 874 O O . GLU A 1 119 ? -4.278 -16.999 -13.534 1.00 87.50 119 GLU A O 1
ATOM 879 N N . GLN A 1 120 ? -6.119 -18.193 -13.993 1.00 88.31 120 GLN A N 1
ATOM 880 C CA . GLN A 1 120 ? -6.420 -18.541 -12.591 1.00 88.31 120 GLN A CA 1
ATOM 881 C C . GLN A 1 120 ? -6.467 -17.319 -11.645 1.00 88.31 120 GLN A C 1
ATOM 883 O O . GLN A 1 120 ? -6.011 -17.378 -10.506 1.00 88.31 120 GLN A O 1
ATOM 888 N N . GLY A 1 121 ? -6.994 -16.189 -12.130 1.00 81.06 121 GLY A N 1
ATOM 889 C CA . GLY A 1 121 ? -7.078 -14.940 -11.362 1.00 81.06 121 GLY A CA 1
ATOM 890 C C . GLY A 1 121 ? -5.748 -14.196 -11.197 1.00 81.06 121 GLY A C 1
ATOM 891 O O . GLY A 1 121 ? -5.708 -13.188 -10.500 1.00 81.06 121 GLY A O 1
ATOM 892 N N . ARG A 1 122 ? -4.666 -14.656 -11.837 1.00 79.75 122 ARG A N 1
ATOM 893 C CA . ARG A 1 122 ? -3.351 -14.004 -11.822 1.00 79.75 122 ARG A CA 1
ATOM 894 C C . ARG A 1 122 ? -3.054 -13.356 -13.166 1.00 79.75 122 ARG A C 1
ATOM 896 O O . ARG A 1 122 ? -3.416 -13.892 -14.212 1.00 79.75 122 ARG A O 1
ATOM 903 N N . ILE A 1 123 ? -2.373 -12.214 -13.137 1.00 84.56 123 ILE A N 1
ATOM 904 C CA . ILE A 1 123 ? -1.879 -11.555 -14.349 1.00 84.56 123 ILE A CA 1
ATOM 905 C C . ILE A 1 123 ? -0.634 -12.306 -14.822 1.00 84.56 123 ILE A C 1
ATOM 907 O O . ILE A 1 123 ? 0.330 -12.456 -14.075 1.00 84.56 123 ILE A O 1
ATOM 911 N N . ARG A 1 124 ? -0.655 -12.766 -16.073 1.00 86.50 124 ARG A N 1
ATOM 912 C CA . ARG A 1 124 ? 0.507 -13.306 -16.776 1.00 86.50 124 ARG A CA 1
ATOM 913 C C . ARG A 1 124 ? 0.934 -12.316 -17.851 1.00 86.50 124 ARG A C 1
ATOM 915 O O . ARG A 1 124 ? 0.163 -12.022 -18.769 1.00 86.50 124 ARG A O 1
ATOM 922 N N . GLU A 1 125 ? 2.158 -11.821 -17.726 1.00 91.69 125 GLU A N 1
ATOM 923 C CA . GLU A 1 125 ? 2.762 -10.836 -18.623 1.00 91.69 125 GLU A CA 1
ATOM 924 C C . GLU A 1 125 ? 3.776 -11.506 -19.557 1.00 91.69 125 GLU A C 1
ATOM 926 O O . GLU A 1 125 ? 4.522 -12.396 -19.151 1.00 91.69 125 GLU A O 1
ATOM 931 N N . GLN A 1 126 ? 3.786 -11.097 -20.824 1.00 90.50 126 GLN A N 1
ATOM 932 C CA . GLN A 1 126 ? 4.749 -11.534 -21.832 1.00 90.50 126 GLN A CA 1
ATOM 933 C C . GLN A 1 126 ? 5.302 -10.308 -22.555 1.00 90.50 126 GLN A C 1
ATOM 935 O O . GLN A 1 126 ? 4.533 -9.490 -23.066 1.00 90.50 126 GLN A O 1
ATOM 940 N N . PHE A 1 127 ? 6.626 -10.204 -22.622 1.00 89.31 127 PHE A N 1
ATOM 941 C CA . PHE A 1 127 ? 7.339 -9.110 -23.277 1.00 89.31 127 PHE A CA 1
ATOM 942 C C . PHE A 1 127 ? 8.007 -9.629 -24.548 1.00 89.31 127 PHE A C 1
ATOM 944 O O . PHE A 1 127 ? 8.572 -10.720 -24.551 1.00 89.31 127 PHE A O 1
ATOM 951 N N . ARG A 1 128 ? 7.937 -8.863 -25.638 1.00 82.12 128 ARG A N 1
ATOM 952 C CA . ARG A 1 128 ? 8.606 -9.198 -26.905 1.00 82.12 128 ARG A CA 1
ATOM 953 C C . ARG A 1 128 ? 9.116 -7.950 -27.603 1.00 82.12 128 ARG A C 1
ATOM 955 O O . ARG A 1 128 ? 8.448 -6.917 -27.572 1.00 82.12 128 ARG A O 1
ATOM 962 N N . THR A 1 129 ? 10.259 -8.041 -28.270 1.00 86.88 129 THR A N 1
ATOM 963 C CA . THR A 1 129 ? 10.770 -6.942 -29.096 1.00 86.88 129 THR A CA 1
ATOM 964 C C . THR A 1 129 ? 10.060 -6.911 -30.448 1.00 86.88 129 THR A C 1
ATOM 966 O O . THR A 1 129 ? 9.665 -7.941 -30.994 1.00 86.88 129 THR A O 1
ATOM 969 N N . LEU A 1 130 ? 9.857 -5.714 -30.994 1.00 79.06 130 LEU A N 1
ATOM 970 C CA . LEU A 1 130 ? 9.314 -5.516 -32.334 1.00 79.06 130 LEU A CA 1
ATOM 971 C C . LEU A 1 130 ? 10.417 -4.979 -33.243 1.00 79.06 130 LEU A C 1
ATOM 973 O O . LEU A 1 130 ? 11.069 -3.985 -32.919 1.00 79.06 130 LEU A O 1
ATOM 977 N N . ARG A 1 131 ? 10.589 -5.602 -34.411 1.00 72.94 131 ARG A N 1
ATOM 978 C CA . ARG A 1 131 ? 11.456 -5.077 -35.469 1.00 72.94 131 ARG A CA 1
ATOM 979 C C . ARG A 1 131 ? 10.613 -4.277 -36.463 1.00 72.94 131 ARG A C 1
ATOM 981 O O . ARG A 1 131 ? 9.568 -4.774 -36.891 1.00 72.94 131 ARG A O 1
ATOM 988 N N . PRO A 1 132 ? 11.028 -3.055 -36.841 1.00 56.66 132 PRO A N 1
ATOM 989 C CA . PRO A 1 132 ? 10.416 -2.356 -37.960 1.00 56.66 132 PRO A CA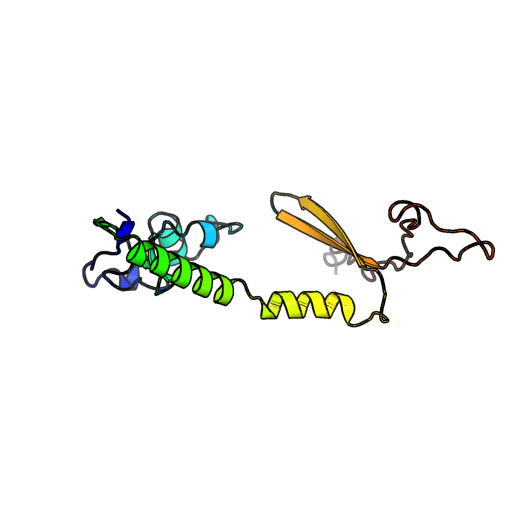 1
ATOM 990 C C . PRO A 1 132 ? 10.488 -3.235 -39.210 1.00 56.66 132 PRO A C 1
ATOM 992 O O . PRO A 1 132 ? 11.512 -3.868 -39.467 1.00 56.66 132 PRO A O 1
ATOM 995 N N . ARG A 1 133 ? 9.412 -3.269 -39.997 1.00 53.09 133 ARG A N 1
ATOM 996 C CA . ARG A 1 133 ? 9.472 -3.840 -41.343 1.00 53.09 133 ARG A CA 1
ATOM 997 C C . ARG A 1 133 ? 10.477 -3.009 -42.146 1.00 53.09 133 ARG A C 1
ATOM 999 O O . ARG A 1 133 ? 10.376 -1.781 -42.123 1.00 53.09 133 ARG A O 1
ATOM 1006 N N . GLU A 1 134 ? 11.426 -3.644 -42.836 1.00 49.19 134 GLU A N 1
ATOM 1007 C CA . GLU A 1 134 ? 12.211 -2.942 -43.855 1.00 49.19 134 GLU A CA 1
ATOM 1008 C C . GLU A 1 134 ? 11.214 -2.289 -44.815 1.00 49.19 134 GLU A C 1
ATOM 1010 O O . GLU A 1 134 ? 10.361 -2.961 -45.402 1.00 49.19 134 GLU A O 1
ATOM 1015 N N . ALA A 1 135 ? 11.228 -0.958 -44.873 1.00 46.56 135 ALA A N 1
ATOM 1016 C CA . ALA A 1 135 ? 10.362 -0.229 -45.774 1.00 46.56 135 ALA A CA 1
ATOM 1017 C C . ALA A 1 135 ? 10.792 -0.578 -47.200 1.00 46.56 135 ALA A C 1
ATOM 1019 O O . ALA A 1 135 ? 11.830 -0.120 -47.678 1.00 46.56 135 ALA A O 1
ATOM 1020 N N . GLU A 1 136 ? 10.000 -1.400 -47.883 1.00 46.22 136 GLU A N 1
ATOM 1021 C CA . GLU A 1 136 ? 10.089 -1.503 -49.329 1.00 46.22 136 GLU A CA 1
ATOM 1022 C C . GLU A 1 136 ? 9.730 -0.123 -49.907 1.00 46.22 136 GLU A C 1
ATOM 1024 O O . GLU A 1 136 ? 8.592 0.336 -49.821 1.00 46.22 136 GLU A O 1
ATOM 1029 N N . ALA A 1 137 ? 10.751 0.507 -50.488 1.00 45.34 137 ALA A N 1
ATOM 1030 C CA . ALA A 1 137 ? 10.765 1.739 -51.273 1.00 45.34 137 ALA A CA 1
ATOM 1031 C C . ALA A 1 137 ? 10.873 3.099 -50.526 1.00 45.34 137 ALA A C 1
ATOM 1033 O O . ALA A 1 137 ? 10.137 3.386 -49.577 1.00 45.34 137 ALA A O 1
ATOM 1034 N N . PRO A 1 138 ? 11.757 4.002 -51.010 1.00 37.88 138 PRO A N 1
ATOM 1035 C CA . PRO A 1 138 ? 11.866 5.365 -50.504 1.00 37.88 138 PRO A CA 1
ATOM 1036 C C . PRO A 1 138 ? 10.625 6.186 -50.883 1.00 37.88 138 PRO A C 1
ATOM 1038 O O . PRO A 1 138 ? 10.320 6.348 -52.062 1.00 37.88 138 PRO A O 1
ATOM 1041 N N . GLY A 1 139 ? 9.927 6.731 -49.879 1.00 47.56 139 GLY A N 1
ATOM 1042 C CA . GLY A 1 139 ? 8.842 7.709 -50.063 1.00 47.56 139 GLY A CA 1
ATOM 1043 C C . GLY A 1 139 ? 7.483 7.358 -49.444 1.00 47.56 139 GLY A C 1
ATOM 1044 O O . GLY A 1 139 ? 6.575 8.186 -49.494 1.00 47.56 139 GLY A O 1
ATOM 1045 N N . ALA A 1 140 ? 7.310 6.185 -48.832 1.00 44.75 140 ALA A N 1
ATOM 1046 C CA . ALA A 1 140 ? 6.056 5.848 -48.158 1.00 44.75 140 ALA A CA 1
ATOM 1047 C C . ALA A 1 140 ? 5.988 6.471 -46.750 1.00 44.75 140 ALA A C 1
ATOM 1049 O O . ALA A 1 140 ? 6.794 6.147 -45.881 1.00 44.75 140 ALA A O 1
ATOM 1050 N N . ILE A 1 141 ? 5.008 7.348 -46.507 1.00 42.84 141 ILE A N 1
ATOM 1051 C CA . ILE A 1 141 ? 4.673 7.850 -45.165 1.00 42.84 141 ILE A CA 1
ATOM 1052 C C . ILE A 1 141 ? 3.824 6.776 -44.464 1.00 42.84 141 ILE A C 1
ATOM 1054 O O . ILE A 1 141 ? 2.717 6.502 -44.939 1.00 42.84 141 ILE A O 1
ATOM 1058 N N . PRO A 1 142 ? 4.260 6.173 -43.340 1.00 45.50 142 PRO A N 1
ATOM 1059 C CA . PRO A 1 142 ? 3.452 5.182 -42.637 1.00 45.50 142 PRO A CA 1
ATOM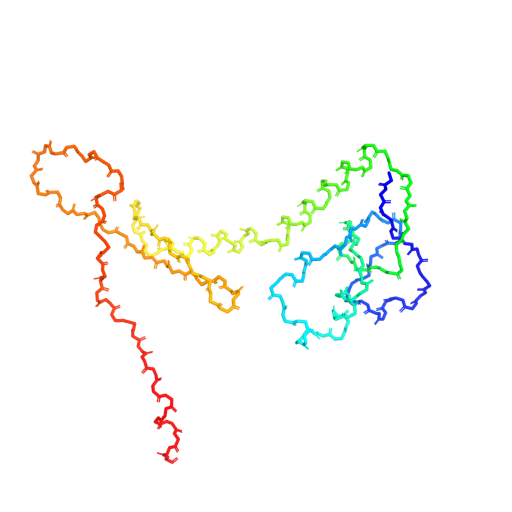 1060 C C . PRO A 1 142 ? 2.287 5.863 -41.903 1.00 45.50 142 PRO A C 1
ATOM 1062 O O . PRO A 1 142 ? 2.385 6.255 -40.743 1.00 45.50 142 PRO A O 1
ATOM 1065 N N . GLN A 1 143 ? 1.151 6.016 -42.584 1.00 47.16 143 GLN A N 1
ATOM 1066 C CA . GLN A 1 143 ? -0.103 6.462 -41.979 1.00 47.16 143 GLN A CA 1
ATOM 1067 C C . GLN A 1 143 ? -0.758 5.298 -41.226 1.00 47.16 143 GLN A C 1
ATOM 1069 O O . GLN A 1 143 ? -1.646 4.627 -41.743 1.00 47.16 143 GLN A O 1
ATOM 1074 N N . SER A 1 144 ? -0.251 5.008 -40.027 1.00 42.12 144 SER A N 1
ATOM 1075 C CA . SER A 1 144 ? -0.952 4.420 -38.868 1.00 42.12 144 SER A CA 1
ATOM 1076 C C . SER A 1 144 ? 0.041 3.655 -37.992 1.00 42.12 144 SER A C 1
ATOM 1078 O O . SER A 1 144 ? 0.588 2.626 -38.384 1.00 42.12 144 SER A O 1
ATOM 1080 N N . HIS A 1 145 ? 0.219 4.110 -36.752 1.00 47.84 145 HIS A N 1
ATOM 1081 C CA . HIS A 1 145 ? 1.063 3.440 -35.753 1.00 47.84 145 HIS A CA 1
ATOM 1082 C C . HIS A 1 145 ? 0.611 1.999 -35.428 1.00 47.84 145 HIS A C 1
ATOM 1084 O O . HIS A 1 145 ? 1.358 1.248 -34.814 1.00 47.84 145 HIS A O 1
ATOM 1090 N N . ALA A 1 146 ? -0.590 1.594 -35.860 1.00 43.16 146 ALA A N 1
ATOM 1091 C CA . ALA A 1 146 ? -1.164 0.274 -35.601 1.00 43.16 146 ALA A CA 1
ATOM 1092 C C . ALA A 1 146 ? -0.912 -0.777 -36.704 1.00 43.16 146 ALA A C 1
ATOM 1094 O O . ALA A 1 146 ? -1.106 -1.959 -36.441 1.00 43.16 146 ALA A O 1
ATOM 1095 N N . ARG A 1 147 ? -0.508 -0.398 -37.931 1.00 40.78 147 ARG A N 1
ATOM 1096 C CA . ARG A 1 147 ? -0.357 -1.353 -39.059 1.00 40.78 147 ARG A CA 1
ATOM 1097 C C . ARG A 1 147 ? 1.081 -1.613 -39.513 1.00 40.78 147 ARG A C 1
ATOM 1099 O O . ARG A 1 147 ? 1.288 -2.462 -40.372 1.00 40.78 147 ARG A O 1
ATOM 1106 N N . ALA A 1 148 ? 2.070 -0.924 -38.947 1.00 41.59 148 ALA A N 1
ATOM 1107 C CA . ALA A 1 148 ? 3.475 -1.084 -39.340 1.00 41.59 148 ALA A CA 1
ATOM 1108 C C . ALA A 1 148 ? 4.192 -2.270 -38.664 1.00 41.59 148 ALA A C 1
ATOM 1110 O O . ALA A 1 148 ? 5.315 -2.601 -39.041 1.00 41.59 148 ALA A O 1
ATOM 1111 N N . PHE A 1 149 ? 3.560 -2.920 -37.683 1.00 41.31 149 PHE A N 1
ATOM 1112 C CA . PHE A 1 149 ? 4.177 -3.987 -36.901 1.00 41.31 149 PHE A CA 1
ATOM 1113 C C . PHE A 1 149 ? 3.502 -5.321 -37.211 1.00 41.31 149 PHE A C 1
ATOM 1115 O O . PHE A 1 149 ? 2.405 -5.604 -36.731 1.00 41.31 149 PHE A O 1
ATOM 1122 N N . LEU A 1 150 ? 4.161 -6.152 -38.020 1.00 41.69 150 LEU A N 1
ATOM 1123 C CA . LEU A 1 150 ? 3.869 -7.579 -38.019 1.00 41.69 150 LEU A CA 1
ATOM 1124 C C . LEU A 1 150 ? 4.485 -8.150 -36.738 1.00 41.69 150 LEU A C 1
ATOM 1126 O O . LEU A 1 150 ? 5.662 -7.915 -36.461 1.00 41.69 150 LEU A O 1
ATOM 1130 N N . ILE A 1 151 ? 3.696 -8.882 -35.955 1.00 45.50 151 ILE A N 1
ATOM 1131 C CA . ILE A 1 151 ? 4.221 -9.726 -34.882 1.00 45.50 151 ILE A CA 1
ATOM 1132 C C . ILE A 1 151 ? 5.027 -10.825 -35.576 1.00 45.50 151 ILE A C 1
ATOM 1134 O O . ILE A 1 151 ? 4.467 -11.822 -36.021 1.00 45.50 151 ILE A O 1
ATOM 1138 N N . LEU A 1 152 ? 6.327 -10.611 -35.739 1.00 38.25 152 LEU A N 1
ATOM 1139 C CA . LEU A 1 152 ? 7.240 -11.677 -36.111 1.00 38.25 152 LEU A CA 1
ATOM 1140 C C . LEU A 1 152 ? 7.516 -12.463 -34.828 1.00 38.25 152 LEU A C 1
ATOM 1142 O O . LEU A 1 152 ? 8.156 -11.943 -33.917 1.00 38.25 152 LEU A O 1
ATOM 1146 N N . GLN A 1 153 ? 6.995 -13.689 -34.735 1.00 39.53 153 GLN A N 1
ATOM 1147 C CA . GLN A 1 153 ? 7.648 -14.687 -33.893 1.00 39.53 153 GLN A CA 1
ATOM 1148 C C . GLN A 1 153 ? 9.043 -14.870 -34.485 1.00 39.53 153 GLN A C 1
ATOM 1150 O O . GLN A 1 153 ? 9.182 -15.320 -35.619 1.00 39.53 153 GLN A O 1
ATOM 1155 N N . THR A 1 154 ? 10.070 -14.431 -33.770 1.00 38.16 154 THR A N 1
ATOM 1156 C CA . THR A 1 154 ? 11.411 -14.951 -34.005 1.00 38.16 154 THR A CA 1
ATOM 1157 C C . THR A 1 154 ? 11.461 -16.325 -33.358 1.00 38.16 154 THR A C 1
ATOM 1159 O O . THR A 1 154 ? 11.187 -16.437 -32.164 1.00 38.16 154 THR A O 1
ATOM 1162 N N . ASP A 1 155 ? 11.786 -17.345 -34.151 1.00 44.38 155 ASP A N 1
ATOM 1163 C CA . ASP A 1 155 ? 12.079 -18.712 -33.708 1.00 44.38 155 ASP A CA 1
ATOM 1164 C C . ASP A 1 155 ? 13.403 -18.761 -32.917 1.00 44.38 155 ASP A C 1
ATOM 1166 O O . ASP A 1 155 ? 14.322 -19.505 -33.249 1.00 44.38 155 ASP A O 1
ATOM 1170 N N . GLU A 1 156 ? 13.538 -17.942 -31.874 1.00 40.91 156 GLU A N 1
ATOM 1171 C CA . GLU A 1 156 ? 14.384 -18.336 -30.752 1.00 40.91 156 GLU A CA 1
ATOM 1172 C C . GLU A 1 156 ? 13.516 -19.245 -29.890 1.00 40.91 156 GLU A C 1
ATOM 1174 O O . GLU A 1 156 ? 12.683 -18.799 -29.097 1.00 40.91 156 GLU A O 1
ATOM 1179 N N . GLU A 1 157 ? 13.656 -20.545 -30.159 1.00 33.97 157 GLU A N 1
ATOM 1180 C CA . GLU A 1 157 ? 13.210 -21.617 -29.279 1.00 33.97 157 GLU A CA 1
ATOM 1181 C C . GLU A 1 157 ? 13.524 -21.227 -27.824 1.00 33.97 157 GLU A C 1
ATOM 1183 O O . GLU A 1 157 ? 14.649 -20.802 -27.543 1.00 33.97 157 GLU A O 1
ATOM 1188 N N . PRO A 1 158 ? 12.584 -21.373 -26.874 1.00 36.47 158 PRO A N 1
ATOM 1189 C CA . PRO A 1 158 ? 12.972 -21.391 -25.479 1.00 36.47 158 PRO A CA 1
ATOM 1190 C C . PRO A 1 158 ? 13.890 -22.601 -25.308 1.00 36.47 158 PRO A C 1
ATOM 1192 O O . PRO A 1 158 ? 13.427 -23.745 -25.329 1.00 36.47 158 PRO A O 1
ATOM 1195 N N . GLU A 1 159 ? 15.196 -22.358 -25.191 1.00 39.44 159 GLU A N 1
ATOM 1196 C CA . GLU A 1 159 ? 16.112 -23.398 -24.761 1.00 39.44 159 GLU A CA 1
ATOM 1197 C C . GLU A 1 159 ? 15.598 -23.944 -23.424 1.00 39.44 159 GLU A C 1
ATOM 1199 O O . GLU A 1 159 ? 15.450 -23.229 -22.433 1.00 39.44 159 GLU A O 1
ATOM 1204 N N . GLU A 1 160 ? 15.310 -25.244 -23.474 1.00 37.34 160 GLU A N 1
ATOM 1205 C CA . GLU A 1 160 ? 15.082 -26.171 -22.373 1.00 37.34 160 GLU A CA 1
ATOM 1206 C C . GLU A 1 160 ? 13.619 -26.483 -22.004 1.00 37.34 160 GLU A C 1
ATOM 1208 O O . GLU A 1 160 ? 13.035 -26.048 -21.010 1.00 37.34 160 GLU A O 1
ATOM 1213 N N . ARG A 1 161 ? 13.042 -27.403 -22.786 1.00 36.25 161 ARG A N 1
ATOM 1214 C CA . ARG A 1 161 ? 11.919 -28.241 -22.357 1.00 36.25 161 ARG A CA 1
ATOM 1215 C C . ARG A 1 161 ? 12.478 -29.422 -21.554 1.00 36.25 161 ARG A C 1
ATOM 1217 O O . ARG A 1 161 ? 12.842 -30.445 -22.127 1.00 36.25 161 ARG A O 1
ATOM 1224 N N . VAL A 1 162 ? 12.561 -29.288 -20.231 1.00 47.66 162 VAL A N 1
ATOM 1225 C 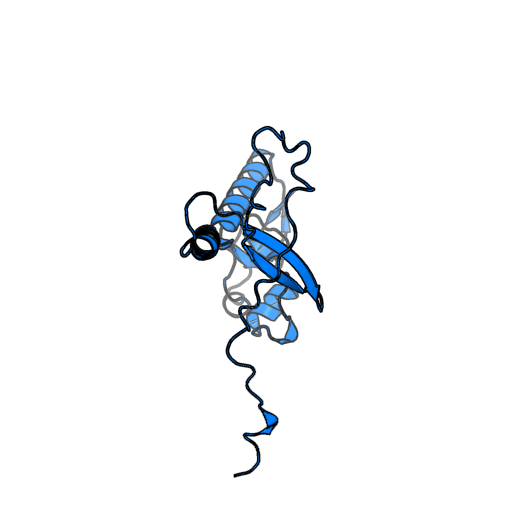CA . VAL A 1 162 ? 12.914 -30.413 -19.346 1.00 47.66 162 VAL A CA 1
ATOM 1226 C C . VAL A 1 162 ? 11.749 -31.409 -19.302 1.00 47.66 162 VAL A C 1
ATOM 1228 O O . VAL A 1 162 ? 10.673 -31.099 -18.789 1.00 47.66 162 VAL A O 1
ATOM 1231 N N . ASP A 1 163 ? 11.961 -32.620 -19.823 1.00 40.62 163 ASP A N 1
ATOM 1232 C CA . ASP A 1 163 ? 11.025 -33.740 -19.681 1.00 40.62 163 ASP A CA 1
ATOM 1233 C C . ASP A 1 163 ? 11.213 -34.436 -18.321 1.00 40.62 163 ASP A C 1
ATOM 1235 O O . ASP A 1 163 ? 12.034 -35.344 -18.155 1.00 40.62 163 ASP A O 1
ATOM 1239 N N . LEU A 1 164 ? 10.418 -34.013 -17.335 1.00 50.66 164 LEU A N 1
ATOM 1240 C CA . LEU A 1 164 ? 10.411 -34.567 -15.976 1.00 50.66 164 LEU A CA 1
ATOM 1241 C C . LEU A 1 164 ? 9.919 -36.027 -15.894 1.00 50.66 164 LEU A C 1
ATOM 1243 O O . LEU A 1 164 ? 10.025 -36.632 -14.828 1.00 50.66 164 LEU A O 1
ATOM 1247 N N . LEU A 1 165 ? 9.418 -36.629 -16.980 1.00 47.56 165 LEU A N 1
ATOM 1248 C CA . LEU A 1 165 ? 9.033 -38.048 -17.000 1.00 47.56 165 LEU A CA 1
ATOM 1249 C C . LEU A 1 165 ? 10.209 -38.987 -17.315 1.00 47.56 165 LEU A C 1
ATOM 1251 O O . LEU A 1 165 ? 10.075 -40.203 -17.172 1.00 47.56 165 LEU A O 1
ATOM 1255 N N . SER A 1 166 ? 11.378 -38.439 -17.656 1.00 46.34 166 SER A N 1
ATOM 1256 C CA . SER A 1 166 ? 12.615 -39.205 -17.859 1.00 46.34 166 SER A CA 1
ATOM 1257 C C . SER A 1 166 ? 13.491 -39.339 -16.600 1.00 46.34 166 SER A C 1
ATOM 1259 O O . SER A 1 166 ? 14.372 -40.194 -16.563 1.00 46.34 166 SER A O 1
ATOM 1261 N N . LEU A 1 167 ? 13.202 -38.601 -15.517 1.00 48.88 167 LEU A N 1
ATOM 1262 C CA . LEU A 1 167 ? 13.913 -38.712 -14.227 1.00 48.88 167 LEU A CA 1
ATOM 1263 C C . LEU A 1 167 ? 13.346 -39.788 -13.274 1.00 48.88 167 LEU A C 1
ATOM 1265 O O . LEU A 1 167 ? 13.729 -39.857 -12.109 1.00 48.88 167 LEU A O 1
ATOM 1269 N N . GLY A 1 168 ? 12.433 -40.639 -13.751 1.00 45.84 168 GLY A N 1
ATOM 1270 C CA . GLY A 1 168 ? 11.718 -41.622 -12.927 1.00 45.84 168 GLY A CA 1
ATOM 1271 C C . GLY A 1 168 ? 12.027 -43.096 -13.196 1.00 45.84 168 GLY A C 1
ATOM 1272 O O . GLY A 1 168 ? 11.296 -43.942 -12.679 1.00 45.84 168 GLY A O 1
ATOM 1273 N N . ARG A 1 169 ? 13.038 -43.438 -14.008 1.00 45.97 169 ARG A N 1
ATOM 1274 C CA . ARG A 1 169 ? 13.522 -44.825 -14.170 1.00 45.97 169 ARG A CA 1
ATOM 1275 C C . ARG A 1 169 ? 15.027 -44.864 -14.432 1.00 45.97 169 ARG A C 1
ATOM 1277 O O . ARG A 1 169 ? 15.466 -44.735 -15.570 1.00 45.97 169 ARG A O 1
ATOM 1284 N N . GLY A 1 170 ? 15.770 -45.097 -13.357 1.00 40.78 170 GLY A N 1
ATOM 1285 C CA . GLY A 1 170 ? 17.193 -45.422 -13.311 1.00 40.78 170 GLY A CA 1
ATOM 1286 C C . GLY A 1 170 ? 17.561 -45.765 -11.883 1.00 40.78 170 GLY A C 1
ATOM 1287 O O . GLY A 1 170 ? 17.514 -44.829 -11.059 1.00 40.78 170 GLY A O 1
#

Secondary structure (DSSP, 8-state):
-EEEE----GGGGGTSSSBPPTT-BEE--GGGGTT--STTS-HHHHHHHHHPEEETTT--EESSEEEE---HHHHHHHHHHHHHHHHHHTTHHHHHHHHHHHHTTS-TT-EEEEEEEEETTEEEEEEEEEPPPP-SSTT-----TTTS----------S----TTSTT--

Radius of gyration: 25.4 Å; chains: 1; bounding box: 36×64×78 Å